Protein AF-0000000087477039 (afdb_homodimer)

Solvent-accessible surface area (backbone atoms only — not comparable to full-atom values): 9975 Å² total; per-residue (Å²): 130,88,72,82,75,78,76,77,75,82,74,80,76,79,76,78,81,76,87,76,83,62,88,58,47,73,66,47,51,52,48,52,44,52,52,43,53,52,50,38,51,52,39,50,51,50,38,52,52,46,51,52,52,35,48,54,48,51,51,50,35,53,52,49,52,53,51,33,52,52,52,50,51,52,42,49,52,51,28,57,73,67,73,97,134,85,76,79,74,78,78,78,74,84,74,81,74,80,79,77,77,78,84,80,86,60,88,59,48,74,67,47,52,53,48,51,44,53,52,44,53,51,52,38,52,52,41,52,51,50,38,51,51,46,51,51,52,34,50,54,49,52,52,50,35,53,52,50,52,51,52,32,53,51,51,49,49,54,40,49,51,51,28,57,73,68,72,98

Foldseek 3Di:
DPPPDPPDDPPPPPPPPDDPPPPCDVVNVVVVVVVVVVVVVVVVVVVVVVVVVVVVVVVVVVVVVVVVVVVVVVVVVVCVVVVD/DPCPPVPDPPCVDPPPPPDDPPPCPVVNVVVVVVVVVVVVVVVVVVVVVVVVVVVVVVVVVVVVVVVVVVVVVVVVVVCVVVVD

pLDDT: mean 76.99, std 26.78, range [30.5, 98.81]

Sequence (168 aa):
MNDYIPQSAPVQRSRSLSPVSSVESGRGVEKRIHDLEELLRLKTDENEELRRAHEKRHERLRLVQTNYRAVKDQLREVEDTQGLMNDYIPQSAPVQRSRSLSPVSSVESGRGVEKRIHDLEELLRLKTDENEELRRAHEKRHERLRLVQTNYRAVKDQLREVEDTQGL

Structure (mmCIF, N/CA/C/O backbone):
data_AF-0000000087477039-model_v1
#
loop_
_entity.id
_entity.type
_entity.pdbx_description
1 polymer 'Uncharacterized protein'
#
loop_
_atom_site.group_PDB
_atom_site.id
_atom_site.type_symbol
_atom_site.label_atom_id
_atom_site.label_alt_id
_atom_site.label_comp_id
_atom_site.label_asym_id
_atom_site.label_entity_id
_atom_site.label_seq_id
_atom_site.pdbx_PDB_ins_code
_atom_site.Cartn_x
_atom_site.Cartn_y
_atom_site.Cartn_z
_atom_site.occupancy
_atom_site.B_iso_or_equiv
_atom_site.auth_seq_id
_atom_site.auth_comp_id
_atom_site.auth_asym_id
_atom_site.auth_atom_id
_atom_site.pdbx_PDB_model_num
ATOM 1 N N . MET A 1 1 ? 36.75 10.633 -27.719 1 30.5 1 MET A N 1
ATOM 2 C CA . MET A 1 1 ? 36.219 11.906 -27.25 1 30.5 1 MET A CA 1
ATOM 3 C C . MET A 1 1 ? 34.844 11.703 -26.609 1 30.5 1 MET A C 1
ATOM 5 O O . MET A 1 1 ? 34.062 12.648 -26.484 1 30.5 1 MET A O 1
ATOM 9 N N . ASN A 1 2 ? 34.531 10.469 -26.031 1 31.83 2 ASN A N 1
ATOM 10 C CA . ASN A 1 2 ? 33.188 10.172 -25.578 1 31.83 2 ASN A CA 1
ATOM 11 C C . ASN A 1 2 ? 32.75 11.102 -24.453 1 31.83 2 ASN A C 1
ATOM 13 O O . ASN A 1 2 ? 33.438 11.219 -23.438 1 31.83 2 ASN A O 1
ATOM 17 N N . ASP A 1 3 ? 31.859 12.078 -24.719 1 32.38 3 ASP A N 1
ATOM 18 C CA . ASP A 1 3 ? 31.141 13.18 -24.094 1 32.38 3 ASP A CA 1
ATOM 19 C C . ASP A 1 3 ? 30.203 12.664 -23 1 32.38 3 ASP A C 1
ATOM 21 O O . ASP A 1 3 ? 28.984 12.57 -23.219 1 32.38 3 ASP A O 1
ATOM 25 N N . TYR A 1 4 ? 30.328 11.516 -22.391 1 37.41 4 TYR A N 1
ATOM 26 C CA . TYR A 1 4 ? 29.172 11.117 -21.594 1 37.41 4 TYR A CA 1
ATOM 27 C C . TYR A 1 4 ? 28.781 12.211 -20.609 1 37.41 4 TYR A C 1
ATOM 29 O O . TYR A 1 4 ? 29.656 12.844 -20 1 37.41 4 TYR A O 1
ATOM 37 N N . ILE A 1 5 ? 27.609 13.008 -20.891 1 37 5 ILE A N 1
ATOM 38 C CA . ILE A 1 5 ? 26.812 14.047 -20.25 1 37 5 ILE A CA 1
ATOM 39 C C . ILE A 1 5 ? 26.328 13.57 -18.891 1 37 5 ILE A C 1
ATOM 41 O O . ILE A 1 5 ? 25.609 12.57 -18.781 1 37 5 ILE A O 1
ATOM 45 N N . PRO A 1 6 ? 27.031 13.766 -17.812 1 36.34 6 PRO A N 1
ATOM 46 C CA . PRO A 1 6 ? 26.562 13.344 -16.484 1 36.34 6 PRO A CA 1
ATOM 47 C C . PRO A 1 6 ? 25.188 13.906 -16.141 1 36.34 6 PRO A C 1
ATOM 49 O O . PRO A 1 6 ? 24.969 15.117 -16.266 1 36.34 6 PRO A O 1
ATOM 52 N N . GLN A 1 7 ? 24.062 13.375 -16.688 1 32.56 7 GLN A N 1
ATOM 53 C CA . GLN A 1 7 ? 22.75 13.945 -16.391 1 32.56 7 GLN A CA 1
ATOM 54 C C . GLN A 1 7 ? 22.594 14.227 -14.906 1 32.56 7 GLN A C 1
ATOM 56 O O . GLN A 1 7 ? 23.078 13.453 -14.07 1 32.56 7 GLN A O 1
ATOM 61 N N . SER A 1 8 ? 22.547 15.508 -14.594 1 33.25 8 SER A N 1
ATOM 62 C CA . SER A 1 8 ? 22.266 16.25 -13.359 1 33.25 8 SER A CA 1
ATOM 63 C C . SER A 1 8 ? 21.016 15.703 -12.664 1 33.25 8 SER A C 1
ATOM 65 O O . SER A 1 8 ? 20.016 15.391 -13.32 1 33.25 8 SER A O 1
ATOM 67 N N . ALA A 1 9 ? 21.172 14.938 -11.539 1 33.16 9 ALA A N 1
ATOM 68 C CA . ALA A 1 9 ? 20.219 14.328 -10.609 1 33.16 9 ALA A CA 1
ATOM 69 C C . ALA A 1 9 ? 19.219 15.359 -10.094 1 33.16 9 ALA A C 1
ATOM 71 O O . ALA A 1 9 ? 19.609 16.453 -9.68 1 33.16 9 ALA A O 1
ATOM 72 N N . PRO A 1 10 ? 17.969 15.383 -10.656 1 33.03 10 PRO A N 1
ATOM 73 C CA . PRO A 1 10 ? 17.016 16.438 -10.305 1 33.03 10 PRO A CA 1
ATOM 74 C C . PRO A 1 10 ? 16.75 16.516 -8.805 1 33.03 10 PRO A C 1
ATOM 76 O O . PRO A 1 10 ? 16.203 15.57 -8.219 1 33.03 10 PRO A O 1
ATOM 79 N N . VAL A 1 11 ? 17.75 16.625 -7.852 1 32.94 11 VAL A N 1
ATOM 80 C CA . VAL A 1 11 ? 17.422 16.562 -6.426 1 32.94 11 VAL A CA 1
ATOM 81 C C . VAL A 1 11 ? 16.438 17.672 -6.074 1 32.94 11 VAL A C 1
ATOM 83 O O . VAL A 1 11 ? 16.719 18.859 -6.305 1 32.94 11 VAL A O 1
ATOM 86 N N . GLN A 1 12 ? 15.094 17.469 -6.277 1 32.97 12 GLN A N 1
ATOM 87 C CA . GLN A 1 12 ? 14.102 18.469 -5.887 1 32.97 12 GLN A CA 1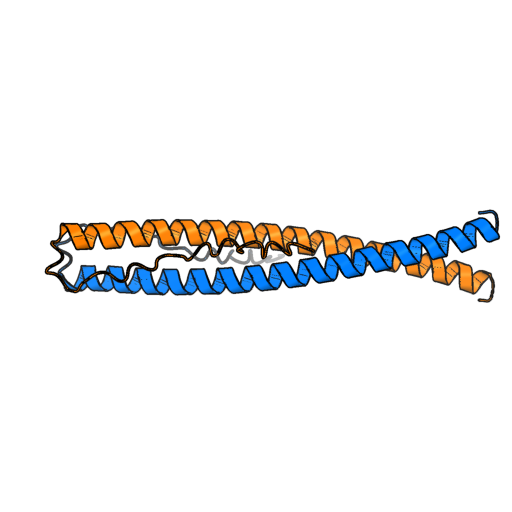
ATOM 88 C C . GLN A 1 12 ? 14.258 18.844 -4.418 1 32.97 12 GLN A C 1
ATOM 90 O O . GLN A 1 12 ? 14.312 17.969 -3.545 1 32.97 12 GLN A O 1
ATOM 95 N N . ARG A 1 13 ? 14.953 19.938 -4.062 1 33.81 13 ARG A N 1
ATOM 96 C CA . ARG A 1 13 ? 15.25 20.688 -2.84 1 33.81 13 ARG A CA 1
ATOM 97 C C . ARG A 1 13 ? 13.977 20.922 -2.029 1 33.81 13 ARG A C 1
ATOM 99 O O . ARG A 1 13 ? 13.031 21.531 -2.525 1 33.81 13 ARG A O 1
ATOM 106 N N . SER A 1 14 ? 13.57 19.938 -1.205 1 33.16 14 SER A N 1
ATOM 107 C CA . SER A 1 14 ? 12.539 20.25 -0.221 1 33.16 14 SER A CA 1
ATOM 108 C C . SER A 1 14 ? 12.977 21.391 0.688 1 33.16 14 SER A C 1
ATOM 110 O O . SER A 1 14 ? 13.992 21.297 1.378 1 33.16 14 SER A O 1
ATOM 112 N N . ARG A 1 15 ? 12.945 22.719 0.304 1 32.28 15 ARG A N 1
ATOM 113 C CA . ARG A 1 15 ? 13.234 23.938 1.044 1 32.28 15 ARG A CA 1
ATOM 114 C C . ARG A 1 15 ? 12.492 23.969 2.375 1 32.28 15 ARG A C 1
ATOM 116 O O . ARG A 1 15 ? 11.258 23.969 2.404 1 32.28 15 ARG A O 1
ATOM 123 N N . SER A 1 16 ? 12.977 23.203 3.367 1 32.81 16 SER A N 1
ATOM 124 C CA . SER A 1 16 ? 12.375 23.406 4.68 1 32.81 16 SER A CA 1
ATOM 125 C C . SER A 1 16 ? 12.492 24.875 5.117 1 32.81 16 SER A C 1
ATOM 127 O O . SER A 1 16 ? 13.586 25.422 5.152 1 32.81 16 SER A O 1
ATOM 129 N N . LEU A 1 17 ? 11.672 25.875 4.73 1 34.41 17 LEU A N 1
ATOM 130 C CA . LEU A 1 17 ? 11.562 27.25 5.211 1 34.41 17 LEU A CA 1
ATOM 131 C C . LEU A 1 17 ? 11.438 27.281 6.73 1 34.41 17 LEU A C 1
ATOM 133 O O . LEU A 1 17 ? 10.578 26.609 7.301 1 34.41 17 LEU A O 1
ATOM 137 N N . SER A 1 18 ? 12.539 27.359 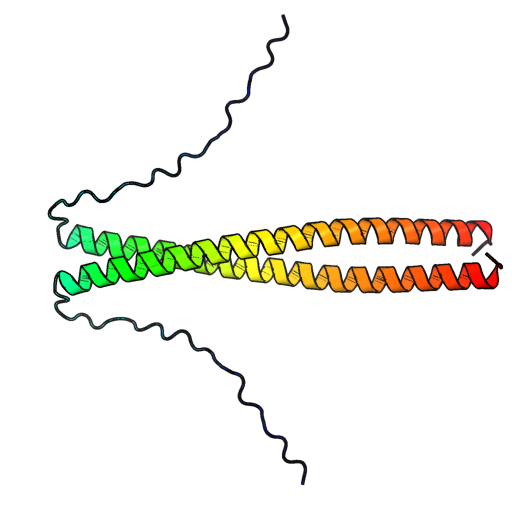7.574 1 38.03 18 SER A N 1
ATOM 138 C CA . SER A 1 18 ? 12.609 27.594 9.008 1 38.03 18 SER A CA 1
ATOM 139 C C . SER A 1 18 ? 11.758 28.797 9.414 1 38.03 18 SER A C 1
ATOM 141 O O . SER A 1 18 ? 11.508 29.688 8.602 1 38.03 18 SER A O 1
ATOM 143 N N . PRO A 1 19 ? 11.195 28.828 10.742 1 41.28 19 PRO A N 1
ATOM 144 C CA . PRO A 1 19 ? 10.305 29.828 11.344 1 41.28 19 PRO A CA 1
ATOM 145 C C . PRO A 1 19 ? 10.984 31.172 11.531 1 41.28 19 PRO A C 1
ATOM 147 O O . PRO A 1 19 ? 12.078 31.25 12.102 1 41.28 19 PRO A O 1
ATOM 150 N N . VAL A 1 20 ? 10.93 32.25 10.758 1 42.19 20 VAL A N 1
ATOM 151 C CA . VAL A 1 20 ? 11 33.688 11 1 42.19 20 VAL A CA 1
ATOM 152 C C . VAL A 1 20 ? 10.109 34.062 12.18 1 42.19 20 VAL A C 1
ATOM 154 O O . VAL A 1 20 ? 8.898 33.812 12.148 1 42.19 20 VAL A O 1
ATOM 157 N N . SER A 1 21 ? 10.578 34.031 13.461 1 43.94 21 SER A N 1
ATOM 158 C CA . SER A 1 21 ? 10.031 34.5 14.727 1 43.94 21 SER A CA 1
ATOM 159 C C . SER A 1 21 ? 9.258 35.812 14.531 1 43.94 21 SER A C 1
ATOM 161 O O . SER A 1 21 ? 8.883 36.469 15.508 1 43.94 21 SER A O 1
ATOM 163 N N . SER A 1 22 ? 9.328 36.562 13.352 1 46.5 22 SER A N 1
ATOM 164 C CA . SER A 1 22 ? 8.758 37.906 13.367 1 46.5 22 SER A CA 1
ATOM 165 C C . SER A 1 22 ? 7.359 37.906 13.961 1 46.5 22 SER A C 1
ATOM 167 O O . SER A 1 22 ? 6.688 36.875 14 1 46.5 22 SER A O 1
ATOM 169 N N . VAL A 1 23 ? 6.891 39.031 14.523 1 48.81 23 VAL A N 1
ATOM 170 C CA . VAL A 1 23 ? 5.559 39.562 14.828 1 48.81 23 VAL A CA 1
ATOM 171 C C . VAL A 1 23 ? 4.566 39.094 13.766 1 48.81 23 VAL A C 1
ATOM 173 O O . VAL A 1 23 ? 4.438 39.719 12.711 1 48.81 23 VAL A O 1
ATOM 176 N N . GLU A 1 24 ? 4.664 37.812 13.391 1 54.19 24 GLU A N 1
ATOM 177 C CA . GLU A 1 24 ? 3.695 37.344 12.414 1 54.19 24 GLU A CA 1
ATOM 178 C C . GLU A 1 24 ? 2.293 37.844 12.719 1 54.19 24 GLU A C 1
ATOM 180 O O . GLU A 1 24 ? 1.744 37.594 13.789 1 54.19 24 GLU A O 1
ATOM 185 N N . SER A 1 25 ? 2.049 39 12.25 1 63.44 25 SER A N 1
ATOM 186 C CA . SER A 1 25 ? 0.704 39.562 12.328 1 63.44 25 SER A CA 1
ATOM 187 C C . SER A 1 25 ? -0.356 38.469 12.297 1 63.44 25 SER A C 1
ATOM 189 O O . SER A 1 25 ? -0.099 37.375 11.805 1 63.44 25 SER A O 1
ATOM 191 N N . GLY A 1 26 ? -1.384 38.594 13.164 1 64.88 26 GLY A N 1
ATOM 192 C CA . GLY A 1 26 ? -2.561 37.75 13.18 1 64.88 26 GLY A CA 1
ATOM 193 C C . GLY A 1 26 ? -2.842 37.094 11.836 1 64.88 26 GLY A C 1
ATOM 194 O O . GLY A 1 26 ? -3.184 35.906 11.781 1 64.88 26 GLY A O 1
ATOM 195 N N . ARG A 1 27 ? -2.445 37.938 10.742 1 75.19 27 ARG A N 1
ATOM 196 C CA . ARG A 1 27 ? -2.725 37.438 9.398 1 75.19 27 ARG A CA 1
ATOM 197 C C . ARG A 1 27 ? -1.761 36.312 9.008 1 75.19 27 ARG A C 1
ATOM 199 O O . ARG A 1 27 ? -2.154 35.344 8.359 1 75.19 27 ARG A O 1
ATOM 206 N N . GLY A 1 28 ? -0.58 36.469 9.602 1 80.25 28 GLY A N 1
ATOM 207 C CA . GLY A 1 28 ? 0.428 35.469 9.289 1 80.25 28 GLY A CA 1
ATOM 208 C C . GLY A 1 28 ? 0.163 34.125 9.945 1 80.25 28 GLY A C 1
ATOM 209 O O . GLY A 1 28 ? 0.301 33.094 9.312 1 80.25 28 GLY A O 1
ATOM 210 N N . VAL A 1 29 ? -0.337 34.281 11.109 1 84.31 29 VAL A N 1
ATOM 211 C CA . VAL A 1 29 ? -0.609 33.062 11.883 1 84.31 29 VAL A CA 1
ATOM 212 C C . VAL A 1 29 ? -1.83 32.344 11.32 1 84.31 29 VAL A C 1
ATOM 214 O O . VAL A 1 29 ? -1.835 31.125 11.195 1 84.31 29 VAL A O 1
ATOM 217 N N . GLU A 1 30 ? -2.748 33.062 11.008 1 85.06 30 GLU A N 1
ATOM 218 C CA . GLU A 1 30 ? -3.949 32.5 10.398 1 85.06 30 GLU A CA 1
ATOM 219 C C . GLU A 1 30 ? -3.633 31.844 9.055 1 85.06 30 GLU A C 1
ATOM 221 O O . GLU A 1 30 ? -4.195 30.812 8.719 1 85.06 30 GLU A O 1
ATOM 226 N N . LYS A 1 31 ? -2.77 32.5 8.352 1 90.19 31 LYS A N 1
ATOM 227 C CA . LYS A 1 31 ? -2.354 31.922 7.078 1 90.19 31 LYS A CA 1
ATOM 228 C C . LYS A 1 31 ? -1.594 30.609 7.285 1 90.19 31 LYS A C 1
ATOM 230 O O . LYS A 1 31 ? -1.758 29.672 6.516 1 90.19 31 LYS A O 1
ATOM 235 N N . ARG A 1 32 ? -0.745 30.641 8.32 1 91.94 32 ARG A N 1
ATOM 236 C CA . ARG A 1 32 ? 0.014 29.438 8.617 1 91.94 32 ARG A CA 1
ATOM 237 C C . ARG A 1 32 ? -0.915 28.281 8.977 1 91.94 32 ARG A C 1
ATOM 239 O O . ARG A 1 32 ? -0.703 27.141 8.547 1 91.94 32 ARG A O 1
ATOM 246 N N . ILE A 1 33 ? -1.943 28.469 9.703 1 92.75 33 ILE A N 1
ATOM 247 C CA . ILE A 1 33 ? -2.93 27.453 10.086 1 92.75 33 ILE A CA 1
ATOM 248 C C . ILE A 1 33 ? -3.637 26.922 8.844 1 92.75 33 ILE A C 1
ATOM 250 O O . ILE A 1 33 ? -3.783 25.719 8.68 1 92.75 33 ILE A O 1
ATOM 254 N N . HIS A 1 34 ? -4.027 27.938 7.984 1 93.12 34 HIS A N 1
ATOM 255 C CA . HIS A 1 34 ? -4.719 27.547 6.762 1 93.12 34 HIS A CA 1
ATOM 256 C C . HIS A 1 34 ? -3.84 26.656 5.887 1 93.12 34 HIS A C 1
ATOM 258 O O . HIS A 1 34 ? -4.305 25.656 5.344 1 93.12 34 HIS A O 1
ATOM 264 N N . ASP A 1 35 ? -2.572 26.953 5.762 1 95.31 35 ASP A N 1
ATOM 265 C CA . ASP A 1 35 ? -1.638 26.172 4.957 1 95.31 35 ASP A CA 1
ATOM 266 C C . ASP A 1 35 ? -1.463 24.766 5.527 1 95.31 35 ASP A C 1
ATOM 268 O O . ASP A 1 35 ? -1.443 23.781 4.777 1 95.31 35 ASP A O 1
ATOM 272 N N . LEU A 1 36 ? -1.344 24.625 6.785 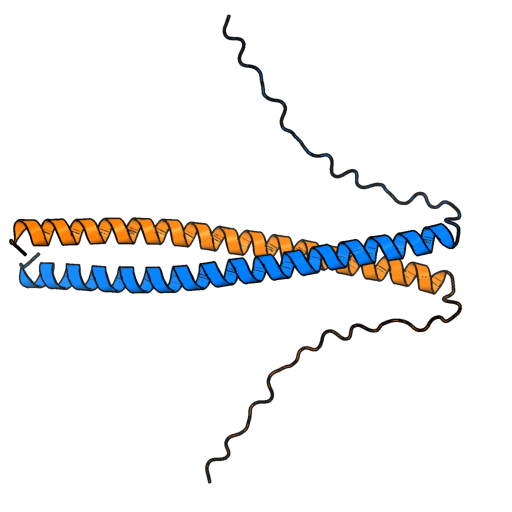1 97.06 36 LEU A N 1
ATOM 273 C CA . LEU A 1 36 ? -1.16 23.344 7.445 1 97.06 36 LEU A CA 1
ATOM 274 C C . LEU A 1 36 ? -2.4 22.469 7.289 1 97.06 36 LEU A C 1
ATOM 276 O O . LEU A 1 36 ? -2.291 21.266 7.066 1 97.06 36 LEU A O 1
ATOM 280 N N . GLU A 1 37 ? -3.561 23.094 7.355 1 96.88 37 GLU A N 1
ATOM 281 C CA . GLU A 1 37 ? -4.809 22.359 7.188 1 96.88 37 GLU A CA 1
ATOM 282 C C . GLU A 1 37 ? -4.945 21.812 5.766 1 96.88 37 GLU A C 1
ATOM 284 O O . GLU A 1 37 ? -5.414 20.703 5.562 1 96.88 37 GLU A O 1
ATOM 289 N N . GLU A 1 38 ? -4.527 22.625 4.82 1 97.75 38 GLU A N 1
ATOM 290 C CA . GLU A 1 38 ? -4.566 22.188 3.428 1 97.75 38 GLU A CA 1
ATOM 291 C C . GLU A 1 38 ? -3.582 21.047 3.182 1 97.75 38 GLU A C 1
ATOM 293 O O . GLU A 1 38 ? -3.918 20.062 2.521 1 97.75 38 GLU A O 1
ATOM 298 N N . LEU A 1 39 ? -2.391 21.156 3.742 1 98.12 39 LEU A N 1
ATOM 299 C CA . LEU A 1 39 ? -1.396 20.094 3.594 1 98.12 39 LEU A CA 1
ATOM 300 C C . LEU A 1 39 ? -1.868 18.812 4.262 1 98.12 39 LEU A C 1
ATOM 302 O O . LEU A 1 39 ? -1.671 17.719 3.725 1 98.12 39 LEU A O 1
ATOM 306 N N . LEU A 1 40 ? -2.457 18.938 5.355 1 98.25 40 LEU A N 1
ATOM 307 C CA . LEU A 1 40 ? -2.979 17.766 6.066 1 98.25 40 LEU A CA 1
ATOM 308 C C . LEU A 1 40 ? -4.055 17.078 5.246 1 98.25 40 LEU A C 1
ATOM 310 O O . LEU A 1 40 ? -4.086 15.836 5.176 1 98.25 40 LEU A O 1
ATOM 314 N N . ARG A 1 41 ? -4.922 17.844 4.629 1 98.19 41 ARG A N 1
ATOM 315 C CA . ARG A 1 41 ? -5.941 17.281 3.754 1 98.19 41 ARG A CA 1
ATOM 316 C C . ARG A 1 41 ? -5.312 16.531 2.592 1 98.19 41 ARG A C 1
ATOM 318 O O . ARG A 1 41 ? -5.711 15.398 2.291 1 98.19 41 ARG A O 1
ATOM 325 N N . LEU A 1 42 ? -4.316 17.078 2.02 1 98.5 42 LEU A N 1
ATOM 326 C CA . LEU A 1 42 ? -3.637 16.438 0.893 1 98.5 42 LEU A CA 1
ATOM 327 C C . LEU A 1 42 ? -2.971 15.141 1.319 1 98.5 42 LEU A C 1
ATOM 329 O O . LEU A 1 42 ? -3.094 14.125 0.633 1 98.5 42 LEU A O 1
ATOM 333 N N . LYS A 1 43 ? -2.402 15.133 2.467 1 98.38 43 LYS A N 1
ATOM 334 C CA . LYS A 1 43 ? -1.733 13.938 2.963 1 98.38 43 LYS A CA 1
ATOM 335 C C . LYS A 1 43 ? -2.746 12.867 3.357 1 98.38 43 LYS A C 1
ATOM 337 O O . LYS A 1 43 ? -2.484 11.672 3.209 1 98.38 43 LYS A O 1
ATOM 342 N N . THR A 1 44 ? -3.814 13.258 3.832 1 98.19 44 THR A N 1
ATOM 343 C CA . THR A 1 44 ? -4.883 12.328 4.168 1 98.19 44 THR A CA 1
ATOM 344 C C . THR A 1 44 ? -5.461 11.688 2.906 1 98.19 44 THR A C 1
ATOM 346 O O . THR A 1 44 ? -5.684 10.477 2.865 1 98.19 44 THR A O 1
ATOM 349 N N . ASP A 1 45 ? -5.652 12.461 1.881 1 98.06 45 ASP A N 1
ATOM 350 C CA . ASP A 1 45 ? -6.137 11.938 0.605 1 98.06 45 ASP A CA 1
ATOM 351 C C . ASP A 1 45 ? -5.129 10.969 -0.008 1 98.06 45 ASP A C 1
ATOM 353 O O . ASP A 1 45 ? -5.508 9.922 -0.532 1 98.06 45 ASP A O 1
ATOM 357 N N . GLU A 1 46 ? -3.902 11.266 0.008 1 98.44 46 GLU A N 1
ATOM 358 C CA . GLU A 1 46 ? -2.838 10.398 -0.486 1 98.44 46 GLU A CA 1
ATOM 359 C C . GLU A 1 46 ? -2.811 9.078 0.272 1 98.44 46 GLU A C 1
ATOM 361 O O . GLU A 1 46 ? -2.645 8.016 -0.33 1 98.44 46 GLU A O 1
ATOM 366 N N . ASN A 1 47 ? -2.924 9.266 1.537 1 98.06 47 ASN A N 1
ATOM 367 C CA . ASN A 1 47 ? -2.965 8.078 2.383 1 98.06 47 ASN A CA 1
ATOM 368 C C . ASN A 1 47 ? -4.105 7.141 1.984 1 98.06 47 ASN A C 1
ATOM 370 O O . ASN A 1 47 ? -3.912 5.93 1.876 1 98.06 47 ASN A O 1
ATOM 374 N N . GLU A 1 48 ? -5.242 7.691 1.756 1 98.31 48 GLU A N 1
ATOM 375 C CA . GLU A 1 48 ? -6.398 6.895 1.36 1 98.31 48 GLU A CA 1
ATOM 376 C C . GLU A 1 48 ? -6.172 6.23 0.003 1 98.31 48 GLU A C 1
ATOM 378 O O . GLU A 1 48 ? -6.52 5.066 -0.19 1 98.31 48 GLU A O 1
ATOM 383 N N . GLU A 1 49 ? -5.594 6.953 -0.896 1 98.44 49 GLU A N 1
ATOM 384 C CA . GLU A 1 49 ? -5.293 6.41 -2.217 1 98.44 49 GLU A CA 1
ATOM 385 C C . GLU A 1 49 ? -4.281 5.273 -2.131 1 98.44 49 GLU A C 1
ATOM 387 O O . GLU A 1 49 ? -4.434 4.246 -2.791 1 98.44 49 GLU A O 1
ATOM 392 N N . LEU A 1 50 ? -3.33 5.398 -1.297 1 98.62 50 LEU A N 1
ATOM 393 C CA . LEU A 1 50 ? -2.299 4.383 -1.124 1 98.62 50 LEU A CA 1
ATOM 394 C C . LEU A 1 50 ? -2.871 3.135 -0.463 1 98.62 50 LEU A C 1
ATOM 396 O O . LEU A 1 50 ? -2.516 2.012 -0.832 1 98.62 50 LEU A O 1
ATOM 400 N N . ARG A 1 51 ? -3.721 3.367 0.462 1 98.62 51 ARG A N 1
ATOM 401 C CA . ARG A 1 51 ? -4.387 2.238 1.104 1 98.62 51 ARG A CA 1
ATOM 402 C C . ARG A 1 51 ? -5.207 1.441 0.095 1 98.62 51 ARG A C 1
ATOM 404 O O . ARG A 1 51 ? -5.164 0.209 0.084 1 98.62 51 ARG A O 1
ATOM 411 N N . ARG A 1 52 ? -5.922 2.154 -0.779 1 98.44 52 ARG A N 1
ATOM 412 C CA . ARG A 1 52 ? -6.723 1.491 -1.804 1 98.44 52 ARG A CA 1
ATOM 413 C C . ARG A 1 52 ? -5.836 0.732 -2.785 1 98.44 52 ARG A C 1
ATOM 415 O O . ARG A 1 52 ? -6.145 -0.401 -3.158 1 98.44 52 ARG A O 1
ATOM 422 N N . ALA A 1 53 ? -4.812 1.329 -3.164 1 98.38 53 ALA A N 1
ATOM 423 C CA . ALA A 1 53 ? -3.885 0.683 -4.09 1 98.38 53 ALA A CA 1
ATOM 424 C C . ALA A 1 53 ? -3.262 -0.562 -3.463 1 98.38 53 ALA A C 1
ATOM 426 O O . ALA A 1 53 ? -3.135 -1.598 -4.121 1 98.38 53 ALA A O 1
ATOM 427 N N . HIS A 1 54 ? -2.924 -0.366 -2.203 1 98.75 54 HIS A N 1
ATOM 428 C CA . HIS A 1 54 ? -2.352 -1.487 -1.467 1 98.75 54 HIS A CA 1
ATOM 429 C C . HIS A 1 54 ? -3.342 -2.643 -1.362 1 98.75 54 HIS A C 1
ATOM 431 O O . HIS A 1 54 ? -2.967 -3.805 -1.529 1 98.75 54 HIS A O 1
ATOM 437 N N . GLU A 1 55 ? -4.527 -2.324 -1.09 1 98.44 55 GLU A N 1
ATOM 438 C CA . GLU A 1 55 ? -5.562 -3.346 -0.988 1 98.44 55 GLU A CA 1
ATOM 439 C C . GLU A 1 55 ? -5.77 -4.055 -2.322 1 98.44 55 GLU A C 1
ATOM 441 O O . GLU A 1 55 ? -5.93 -5.277 -2.363 1 98.44 55 GLU A O 1
ATOM 446 N N . LYS A 1 56 ? -5.844 -3.373 -3.4 1 98.38 56 LYS A N 1
ATOM 447 C CA . LYS A 1 56 ? -5.996 -3.955 -4.73 1 98.38 56 LYS A CA 1
ATOM 448 C C . LYS A 1 56 ? -4.848 -4.906 -5.051 1 98.38 56 LYS A C 1
ATOM 450 O O . LYS A 1 56 ? -5.059 -5.973 -5.629 1 98.38 56 LYS A O 1
ATOM 455 N N . ARG A 1 57 ? -3.756 -4.52 -4.641 1 98.62 57 ARG A N 1
ATOM 456 C CA . ARG A 1 57 ? -2.59 -5.359 -4.883 1 98.62 57 ARG A CA 1
ATOM 457 C C . ARG A 1 57 ? -2.639 -6.625 -4.035 1 98.62 57 ARG A C 1
ATOM 459 O O . ARG A 1 57 ? -2.264 -7.703 -4.496 1 98.62 57 ARG A O 1
ATOM 466 N N . HIS A 1 58 ? -3.039 -6.441 -2.805 1 98.69 58 HIS A N 1
ATOM 467 C CA . HIS A 1 58 ? -3.191 -7.582 -1.907 1 98.69 58 HIS A CA 1
ATOM 468 C C . HIS A 1 58 ? -4.191 -8.594 -2.463 1 98.69 58 HIS A C 1
ATOM 470 O O . HIS A 1 58 ? -3.936 -9.797 -2.445 1 98.69 58 HIS A O 1
ATOM 476 N N . GLU A 1 59 ? -5.242 -8.117 -3.012 1 98.62 59 GLU A N 1
ATOM 477 C CA . GLU A 1 59 ? -6.258 -8.984 -3.602 1 98.62 59 GLU A CA 1
ATOM 478 C C . GLU A 1 59 ? -5.719 -9.711 -4.832 1 98.62 59 GLU A C 1
ATOM 480 O O . GLU A 1 59 ? -5.965 -10.906 -5.016 1 98.62 59 GLU A O 1
ATOM 485 N N . ARG A 1 60 ? -5.086 -8.984 -5.641 1 98.81 60 ARG A N 1
ATOM 486 C CA . ARG A 1 60 ? -4.488 -9.586 -6.828 1 98.81 60 ARG A CA 1
ATOM 487 C C . ARG A 1 60 ? -3.457 -10.641 -6.453 1 98.81 60 ARG A C 1
ATOM 489 O O . ARG A 1 60 ? -3.396 -11.703 -7.074 1 98.81 60 ARG A O 1
ATOM 496 N N . LEU A 1 61 ? -2.717 -10.414 -5.5 1 98.81 61 LEU A N 1
ATOM 497 C CA . LEU A 1 61 ? -1.721 -11.375 -5.035 1 98.81 61 LEU A CA 1
ATOM 498 C C . LEU A 1 61 ? -2.387 -12.656 -4.539 1 98.81 61 LEU A C 1
ATOM 500 O O . LEU A 1 61 ? -1.93 -13.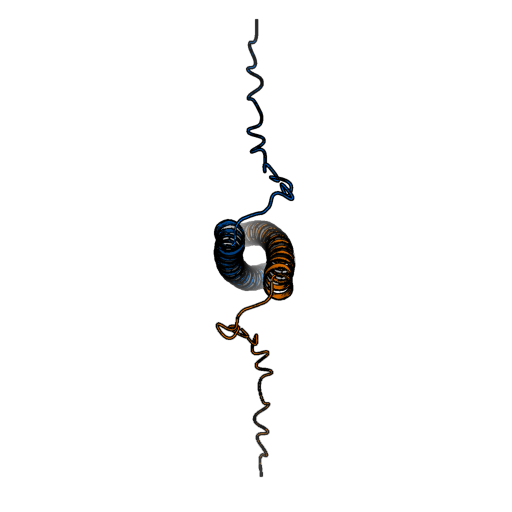758 -4.852 1 98.81 61 LEU A O 1
ATOM 504 N N . ARG A 1 62 ? -3.412 -12.453 -3.717 1 98.69 62 ARG A N 1
ATOM 505 C CA . ARG A 1 62 ? -4.152 -13.609 -3.23 1 98.69 62 ARG A CA 1
ATOM 506 C C . ARG A 1 62 ? -4.66 -14.461 -4.387 1 98.69 62 ARG A C 1
ATOM 508 O O . ARG A 1 62 ? -4.527 -15.688 -4.371 1 98.69 62 ARG A O 1
ATOM 515 N N . LEU A 1 63 ? -5.195 -13.82 -5.371 1 98.81 63 LEU A N 1
ATOM 516 C CA . LEU A 1 63 ? -5.73 -14.516 -6.531 1 98.81 63 LEU A CA 1
ATOM 517 C C . LEU A 1 63 ? -4.625 -15.258 -7.277 1 98.81 63 LEU A C 1
ATOM 519 O O . LEU A 1 63 ? -4.77 -16.438 -7.598 1 98.81 63 LEU A O 1
ATOM 523 N N . VAL A 1 64 ? -3.584 -14.633 -7.484 1 98.75 64 VAL A N 1
ATOM 524 C CA . VAL A 1 64 ? -2.494 -15.234 -8.242 1 98.75 64 VAL A CA 1
ATOM 525 C C . VAL A 1 64 ? -1.874 -16.375 -7.445 1 98.75 64 VAL A C 1
ATOM 527 O O . VAL A 1 64 ? -1.493 -17.406 -8.016 1 98.75 64 VAL A O 1
ATOM 530 N N . GLN A 1 65 ? -1.756 -16.203 -6.227 1 98.69 65 GLN A N 1
ATOM 531 C CA . GLN A 1 65 ? -1.257 -17.266 -5.359 1 98.69 65 GLN A CA 1
ATOM 532 C C . GLN A 1 65 ? -2.156 -18.5 -5.43 1 98.69 65 GLN A C 1
ATOM 534 O O . GLN A 1 65 ? -1.668 -19.625 -5.516 1 98.69 65 GLN A O 1
ATOM 539 N N . THR A 1 66 ? -3.406 -18.312 -5.422 1 98.81 66 THR A N 1
ATOM 540 C CA . THR A 1 66 ? -4.363 -19.406 -5.527 1 98.81 66 THR A CA 1
ATOM 541 C C . THR A 1 66 ? -4.238 -20.109 -6.875 1 98.81 66 THR A C 1
ATOM 543 O O . THR A 1 66 ? -4.246 -21.344 -6.941 1 98.81 66 THR A O 1
ATOM 546 N N . ASN A 1 67 ? -4.137 -19.328 -7.922 1 98.5 67 ASN A N 1
ATOM 547 C CA . ASN A 1 67 ? -3.986 -19.891 -9.258 1 98.5 67 ASN A CA 1
ATOM 548 C C . ASN A 1 67 ? -2.682 -20.672 -9.391 1 98.5 67 ASN A C 1
ATOM 550 O O . ASN A 1 67 ? -2.648 -21.734 -10.023 1 98.5 67 ASN A O 1
ATOM 554 N N . TYR A 1 68 ? -1.702 -20.188 -8.891 1 98.69 68 TYR A N 1
ATOM 555 C CA . TYR A 1 68 ? -0.398 -20.844 -8.906 1 98.69 68 TYR A CA 1
ATOM 556 C C . TYR A 1 68 ? -0.464 -22.203 -8.227 1 98.69 68 TYR A C 1
ATOM 558 O O . TYR A 1 68 ? 0.039 -23.188 -8.766 1 98.69 68 TYR A O 1
ATOM 566 N N . ARG A 1 69 ? -1.054 -22.234 -7.051 1 98.38 69 ARG A N 1
ATOM 567 C CA . ARG A 1 69 ? -1.203 -23.5 -6.324 1 98.38 69 ARG A CA 1
ATOM 568 C C . ARG A 1 69 ? -2.041 -24.5 -7.121 1 98.38 69 ARG A C 1
ATOM 570 O O . ARG A 1 69 ? -1.73 -25.688 -7.152 1 98.38 69 ARG A O 1
ATOM 577 N N . ALA A 1 70 ? -3.064 -24 -7.758 1 98.19 70 ALA A N 1
ATOM 578 C CA . ALA A 1 70 ? -3.93 -24.859 -8.547 1 98.19 70 ALA A CA 1
ATOM 579 C C . ALA A 1 70 ? -3.164 -25.484 -9.719 1 98.19 70 ALA A C 1
ATOM 581 O O . ALA A 1 70 ? -3.279 -26.688 -9.969 1 98.19 70 ALA A O 1
ATOM 582 N N . VAL A 1 71 ? -2.316 -24.734 -10.375 1 97.81 71 VAL A N 1
ATOM 583 C CA . VAL A 1 71 ? -1.562 -25.234 -11.523 1 97.81 71 VAL A CA 1
ATOM 584 C C . VAL A 1 71 ? -0.445 -26.156 -11.047 1 97.81 71 VAL A C 1
ATOM 586 O O . VAL A 1 71 ? -0.128 -27.156 -11.711 1 97.81 71 VAL A O 1
ATOM 589 N N . LYS A 1 72 ? 0.044 -25.891 -9.969 1 96.94 72 LYS A N 1
ATOM 590 C CA . LYS A 1 72 ? 1.06 -26.766 -9.383 1 96.94 72 LYS A CA 1
ATOM 591 C C . LYS A 1 72 ? 0.474 -28.141 -9.031 1 96.94 72 LYS A C 1
ATOM 593 O O . LYS A 1 72 ? 1.106 -29.172 -9.266 1 96.94 72 LYS A O 1
ATOM 598 N N . ASP A 1 73 ? -0.661 -28.094 -8.523 1 96.94 73 ASP A N 1
ATOM 599 C CA . ASP A 1 73 ? -1.348 -29.328 -8.203 1 96.94 73 ASP A CA 1
ATOM 600 C C . ASP A 1 73 ? -1.685 -30.125 -9.469 1 96.94 73 ASP A C 1
ATOM 602 O O . ASP A 1 73 ? -1.554 -31.344 -9.5 1 96.94 73 ASP A O 1
ATOM 606 N N . GLN A 1 74 ? -2.084 -29.406 -10.492 1 96.31 74 GLN A N 1
ATOM 607 C CA . GLN A 1 74 ? -2.348 -30.047 -11.781 1 96.31 74 GLN A CA 1
ATOM 608 C C . GLN A 1 74 ? -1.083 -30.672 -12.359 1 96.31 74 GLN A C 1
ATOM 610 O O . GLN A 1 74 ? -1.122 -31.781 -12.875 1 96.31 74 GLN A O 1
ATOM 615 N N . LEU A 1 75 ? 0.004 -30 -12.18 1 94.44 75 LEU A N 1
ATOM 616 C CA . LEU A 1 75 ? 1.289 -30.516 -12.656 1 94.44 75 LEU A CA 1
ATOM 617 C C . LEU A 1 75 ? 1.712 -31.75 -11.867 1 94.44 75 LEU A C 1
ATOM 619 O O . LEU A 1 75 ? 2.203 -32.719 -12.445 1 94.44 75 LEU A O 1
ATOM 623 N N . ARG A 1 76 ? 1.486 -31.734 -10.578 1 93.31 76 ARG A N 1
ATOM 624 C CA . ARG A 1 76 ? 1.821 -32.875 -9.727 1 93.31 76 ARG A CA 1
ATOM 625 C C . ARG A 1 76 ? 0.978 -34.094 -10.086 1 93.31 76 ARG A C 1
ATOM 627 O O . ARG A 1 76 ? 1.484 -35.219 -10.117 1 93.31 76 ARG A O 1
ATOM 634 N N . GLU A 1 77 ? -0.205 -33.906 -10.414 1 92.19 77 GLU A N 1
ATOM 635 C CA . GLU A 1 77 ? -1.116 -35 -10.766 1 92.19 77 GLU A CA 1
ATOM 636 C C . GLU A 1 77 ? -0.704 -35.656 -12.078 1 92.19 77 GLU A C 1
ATOM 638 O O . GLU A 1 77 ? -0.722 -36.906 -12.188 1 92.19 77 GLU A O 1
ATOM 643 N N . VAL A 1 78 ? -0.219 -34.875 -12.961 1 87.31 78 VAL A N 1
ATOM 644 C CA . VAL A 1 78 ? 0.214 -35.406 -14.25 1 87.31 78 VAL A CA 1
ATOM 645 C C . VAL A 1 78 ? 1.526 -36.188 -14.078 1 87.31 78 VAL A C 1
ATOM 647 O O . VAL A 1 78 ? 1.713 -37.25 -14.672 1 87.31 78 VAL A O 1
ATOM 650 N N . GLU A 1 79 ? 2.344 -35.594 -13.211 1 85.25 79 GLU A N 1
ATOM 651 C CA . GLU A 1 79 ? 3.619 -36.25 -12.953 1 85.25 79 GLU A CA 1
ATOM 652 C C . GLU A 1 79 ? 3.416 -37.562 -12.219 1 85.25 79 GLU A C 1
ATOM 654 O O . GLU A 1 79 ? 4.09 -38.562 -12.516 1 85.25 79 GLU A O 1
ATOM 659 N N . ASP A 1 80 ? 2.537 -37.562 -11.273 1 86.31 80 ASP A N 1
ATOM 660 C CA . ASP A 1 80 ? 2.25 -38.781 -10.516 1 86.31 80 ASP A CA 1
ATOM 661 C C . ASP A 1 80 ? 1.604 -39.844 -11.391 1 86.31 80 ASP A C 1
ATOM 663 O O . ASP A 1 80 ? 1.86 -41.031 -11.227 1 86.31 80 ASP A O 1
ATOM 667 N N . THR A 1 81 ? 0.835 -39.375 -12.32 1 84.62 81 THR A N 1
ATOM 668 C CA . THR A 1 81 ? 0.17 -40.312 -13.234 1 84.62 81 THR A CA 1
ATOM 669 C C . THR A 1 81 ? 1.153 -40.875 -14.266 1 84.62 81 THR A C 1
ATOM 671 O O . THR A 1 81 ? 0.981 -41.969 -14.766 1 84.62 81 THR A O 1
ATOM 674 N N . GLN A 1 82 ? 2.199 -40.062 -14.453 1 79.31 82 GLN A N 1
ATOM 675 C CA . GLN A 1 82 ? 3.174 -40.469 -15.461 1 79.31 82 GLN A CA 1
ATOM 676 C C . GLN A 1 82 ? 4.379 -41.156 -14.82 1 79.31 82 GLN A C 1
ATOM 678 O O . GLN A 1 82 ? 5.234 -41.719 -15.516 1 79.31 82 GLN A O 1
ATOM 683 N N . GLY A 1 83 ? 4.289 -41.219 -13.461 1 71.12 83 GLY A N 1
ATOM 684 C CA . GLY A 1 83 ? 5.406 -41.844 -12.758 1 71.12 83 GLY A CA 1
ATOM 685 C C . GLY A 1 83 ? 6.645 -40.969 -12.719 1 71.12 83 GLY A C 1
ATOM 686 O O . GLY A 1 83 ? 7.77 -41.469 -12.797 1 71.12 83 GLY A O 1
ATOM 687 N N . LEU A 1 84 ? 6.434 -39.594 -12.664 1 60 84 LEU A N 1
ATOM 688 C CA . LEU A 1 84 ? 7.562 -38.656 -12.633 1 60 84 LEU A CA 1
ATOM 689 C C . LEU A 1 84 ? 7.75 -38.062 -11.234 1 60 84 LEU A C 1
ATOM 691 O O . LEU A 1 84 ? 6.785 -37.938 -10.477 1 60 84 LEU A O 1
ATOM 695 N N . MET B 1 1 ? -32.875 -20.5 20.781 1 30.61 1 MET B N 1
ATOM 696 C CA . MET B 1 1 ? -32.594 -19.344 21.641 1 30.61 1 MET B CA 1
ATOM 697 C C . MET B 1 1 ? -31.312 -18.656 21.219 1 30.61 1 MET B C 1
ATOM 699 O O . MET B 1 1 ? -30.344 -18.625 21.984 1 30.61 1 MET B O 1
ATOM 703 N N . ASN B 1 2 ? -30.984 -18.734 19.906 1 31.95 2 ASN B N 1
ATOM 704 C CA . ASN B 1 2 ? -29.719 -18.328 19.312 1 31.95 2 ASN B CA 1
ATOM 705 C C . ASN B 1 2 ? -29.484 -16.828 19.469 1 31.95 2 ASN B C 1
ATOM 707 O O . ASN B 1 2 ? -30.281 -16.016 18.984 1 31.95 2 ASN B O 1
ATOM 711 N N . ASP B 1 3 ? -28.828 -16.422 20.578 1 33.28 3 ASP B N 1
ATOM 712 C CA . ASP B 1 3 ? -28.359 -15.164 21.125 1 33.28 3 ASP B CA 1
ATOM 713 C C . ASP B 1 3 ? -27.391 -14.461 20.172 1 33.28 3 ASP B C 1
ATOM 715 O O . ASP B 1 3 ? -26.266 -14.906 20 1 33.28 3 ASP B O 1
ATOM 719 N N . TYR B 1 4 ? -27.75 -14.242 18.938 1 36.94 4 TYR B N 1
ATOM 720 C CA . TYR B 1 4 ? -26.906 -13.57 17.953 1 36.94 4 TYR B CA 1
ATOM 721 C C . TYR B 1 4 ? -26.422 -12.227 18.484 1 36.94 4 TYR B C 1
ATOM 723 O O . TYR B 1 4 ? -27.234 -11.344 18.766 1 36.94 4 TYR B O 1
ATOM 731 N N . ILE B 1 5 ? -25.312 -12.219 19.359 1 36.88 5 ILE B N 1
ATOM 732 C CA . ILE B 1 5 ? -24.641 -11.062 19.953 1 36.88 5 ILE B CA 1
ATOM 733 C C . ILE B 1 5 ? -24.078 -10.172 18.844 1 36.88 5 ILE B C 1
ATOM 735 O O . ILE B 1 5 ? -23.234 -10.609 18.047 1 36.88 5 ILE B O 1
ATOM 739 N N . PRO B 1 6 ? -24.828 -9.258 18.312 1 35.81 6 PRO B N 1
ATOM 740 C CA . PRO B 1 6 ? -24.359 -8.367 17.25 1 35.81 6 PRO B CA 1
ATOM 741 C C . PRO B 1 6 ? -23.062 -7.645 17.625 1 35.81 6 PRO B C 1
ATOM 743 O O . PRO B 1 6 ? -22.953 -7.094 18.719 1 35.81 6 PRO B O 1
ATOM 746 N N . GLN B 1 7 ? -21.906 -8.281 17.531 1 31.81 7 GLN B N 1
ATOM 747 C CA . GLN B 1 7 ? -20.656 -7.645 17.938 1 31.81 7 GLN B CA 1
ATOM 748 C C . GLN B 1 7 ? -20.516 -6.258 17.312 1 31.81 7 GLN B C 1
ATOM 750 O O . GLN B 1 7 ? -20.891 -6.059 16.141 1 31.81 7 GLN B O 1
ATOM 755 N N . SER B 1 8 ? -20.641 -5.242 18.125 1 33.78 8 SER B N 1
ATOM 756 C CA . SER B 1 8 ? -20.469 -3.795 18.047 1 33.78 8 SER B CA 1
ATOM 757 C C . SER B 1 8 ? -19.141 -3.43 17.391 1 33.78 8 SER B C 1
ATOM 759 O O . SER B 1 8 ? -18.078 -3.936 17.797 1 33.78 8 SER B O 1
ATOM 761 N N . ALA B 1 9 ? -19.031 -3.334 16.109 1 34.41 9 ALA B N 1
ATOM 762 C CA . ALA B 1 9 ? -17.828 -2.936 15.375 1 34.41 9 ALA B CA 1
ATOM 763 C C . ALA B 1 9 ? -17.219 -1.673 15.969 1 34.41 9 ALA B C 1
ATOM 765 O O . ALA B 1 9 ? -17.938 -0.792 16.453 1 34.41 9 ALA B O 1
ATOM 766 N N . PRO B 1 10 ? -15.867 -1.763 16.344 1 33.97 10 PRO B N 1
ATOM 767 C CA . PRO B 1 10 ? -15.102 -0.702 17 1 33.97 10 PRO B CA 1
ATOM 768 C C . PRO B 1 10 ? -15.039 0.582 16.188 1 33.97 10 PRO B C 1
ATOM 770 O O . PRO B 1 10 ? -14.555 0.567 15.047 1 33.97 10 PRO B O 1
ATOM 773 N N . VAL B 1 11 ? -16.094 1.413 15.984 1 33.12 11 VAL B N 1
ATOM 774 C CA . VAL B 1 11 ? -16.078 2.658 15.219 1 33.12 11 VAL B CA 1
ATOM 775 C C . VAL B 1 11 ? -15.016 3.596 15.789 1 33.12 11 VAL B C 1
ATOM 777 O O . VAL B 1 11 ? -15.109 4.023 16.938 1 33.12 11 VAL B O 1
ATOM 780 N N . GLN B 1 12 ? -13.68 3.348 15.578 1 34.75 12 GLN B N 1
ATOM 781 C CA . GLN B 1 12 ? -12.711 4.309 16.094 1 34.75 12 GLN B CA 1
ATOM 782 C C . GLN B 1 12 ? -12.938 5.695 15.508 1 34.75 12 GLN B C 1
ATOM 784 O O . GLN B 1 12 ? -12.625 5.938 14.336 1 34.75 12 GLN B O 1
ATOM 789 N N . ARG B 1 13 ? -14.102 6.367 15.68 1 32.78 13 ARG B N 1
ATOM 790 C CA . ARG B 1 13 ? -14.422 7.719 15.234 1 32.78 13 ARG B CA 1
ATOM 791 C C . ARG B 1 13 ? -13.336 8.703 15.648 1 32.78 13 ARG B C 1
ATOM 793 O O . ARG B 1 13 ? -12.891 8.703 16.797 1 32.78 13 ARG B O 1
ATOM 800 N N . SER B 1 14 ? -12.539 9.133 14.633 1 33.81 14 SER B N 1
ATOM 801 C CA . SER B 1 14 ? -11.648 10.297 14.617 1 33.81 14 SER B CA 1
ATOM 802 C C . SER B 1 14 ? -12.398 11.57 14.992 1 33.81 14 SER B C 1
ATOM 804 O O . SER B 1 14 ? -13.453 11.867 14.422 1 33.81 14 SER B O 1
ATOM 806 N N . ARG B 1 15 ? -12.508 12.039 16.25 1 32.72 15 ARG B N 1
ATOM 807 C CA . ARG B 1 15 ? -13.062 13.25 16.844 1 32.72 15 ARG B CA 1
ATOM 808 C C . ARG B 1 15 ? -12.508 14.492 16.156 1 32.72 15 ARG B C 1
ATOM 810 O O . ARG B 1 15 ? -11.32 14.805 16.281 1 32.72 15 ARG B O 1
ATOM 817 N N . SER B 1 16 ? -12.922 14.75 14.883 1 33.06 16 SER B N 1
ATOM 818 C CA . SER B 1 16 ? -12.5 16.062 14.398 1 33.06 16 SER B CA 1
ATOM 819 C C . SER B 1 16 ? -13.016 17.172 15.297 1 33.06 16 SER B C 1
ATOM 821 O O . SER B 1 16 ? -14.227 17.297 15.508 1 33.06 16 SER B O 1
ATOM 823 N N . LEU B 1 17 ? -12.523 17.531 16.438 1 33.56 17 LEU B N 1
ATOM 824 C CA . LEU B 1 17 ? -12.82 18.688 17.281 1 33.56 17 LEU B CA 1
ATOM 825 C C . LEU B 1 17 ? -12.688 19.984 16.5 1 33.56 17 LEU B C 1
ATOM 827 O O . LEU B 1 17 ? -11.609 20.297 16 1 33.56 17 LEU B O 1
ATOM 831 N N . SER B 1 18 ? -13.633 20.453 15.602 1 37.75 18 SER B N 1
ATOM 832 C CA . SER B 1 18 ? -13.609 21.797 15.016 1 37.75 18 SER B CA 1
ATOM 833 C C . SER B 1 18 ? -13.602 22.859 16.109 1 37.75 18 SER B C 1
ATOM 835 O O . SER B 1 18 ? -14.492 22.906 16.953 1 37.75 18 SER B O 1
ATOM 837 N N . PRO B 1 19 ? -12.531 23.578 16.5 1 39.06 19 PRO B N 1
ATOM 838 C CA . PRO B 1 19 ? -12.492 24.609 17.531 1 39.06 19 PRO B CA 1
ATOM 839 C C . PRO B 1 19 ? -13.453 25.766 17.25 1 39.06 19 PRO B C 1
ATOM 841 O O . PRO B 1 19 ? -13.805 26 16.078 1 39.06 19 PRO B O 1
ATOM 844 N N . VAL B 1 20 ? -14.281 26.453 18.281 1 43.22 20 VAL B N 1
ATOM 845 C CA . VAL B 1 20 ? -14.961 27.641 18.781 1 43.22 20 VAL B CA 1
ATOM 846 C C . VAL B 1 20 ? -14.141 28.891 18.438 1 43.22 20 VAL B C 1
ATOM 848 O O . VAL B 1 20 ? -12.922 28.891 18.609 1 43.22 20 VAL B O 1
ATOM 851 N N . SER B 1 21 ? -14.625 29.859 17.609 1 44 21 SER B N 1
ATOM 852 C CA . SER B 1 21 ? -14.297 31.219 17.203 1 44 21 SER B CA 1
ATOM 853 C C . SER B 1 21 ? -13.695 32.031 18.344 1 44 21 SER B C 1
ATOM 855 O O . SER B 1 21 ? -13.531 33.25 18.25 1 44 21 SER B O 1
ATOM 857 N N . SER B 1 22 ? -13.594 31.5 19.656 1 46.06 22 SER B N 1
ATOM 858 C CA . SER B 1 22 ? -13.219 32.438 20.703 1 46.06 22 SER B CA 1
ATOM 859 C C . SER B 1 22 ? -11.93 33.188 20.344 1 46.06 22 SER B C 1
ATOM 861 O O . SER B 1 22 ? -11.141 32.719 19.531 1 46.06 22 SER B O 1
ATOM 863 N N . VAL B 1 23 ? -11.688 34.375 20.844 1 48.47 23 VAL B N 1
ATOM 864 C CA . VAL B 1 23 ? -10.492 35.188 21.031 1 48.47 23 VAL B CA 1
ATOM 865 C C . VAL B 1 23 ? -9.297 34.281 21.359 1 48.47 23 VAL B C 1
ATOM 867 O O . VAL B 1 23 ? -9.102 33.906 22.516 1 48.47 23 VAL B O 1
ATOM 870 N N . GLU B 1 24 ? -9.148 33.219 20.578 1 54.03 24 GLU B N 1
ATOM 871 C CA . GLU B 1 24 ? -8.031 32.312 20.844 1 54.03 24 GLU B CA 1
ATOM 872 C C . GLU B 1 24 ? -6.746 33.094 21.109 1 54.03 24 GLU B C 1
ATOM 874 O O . GLU B 1 24 ? -6.281 33.844 20.266 1 54.03 24 GLU B O 1
ATOM 879 N N . SER B 1 25 ? -6.547 33.406 22.328 1 63.94 25 SER B N 1
ATOM 880 C CA . SER B 1 25 ? -5.281 33.969 22.766 1 63.94 25 SER B CA 1
ATOM 881 C C . SER B 1 25 ? -4.113 33.438 21.953 1 63.94 25 SER B C 1
ATOM 883 O O . SER B 1 25 ? -4.215 32.344 21.359 1 63.94 25 SER B O 1
ATOM 885 N N . GLY B 1 26 ? -3.154 34.281 21.594 1 64.75 26 GLY B N 1
ATOM 886 C CA . GLY B 1 26 ? -1.898 33.938 20.953 1 64.75 26 GLY B CA 1
ATOM 887 C C . GLY B 1 26 ? -1.457 32.5 21.266 1 64.75 26 GLY B C 1
ATOM 888 O O . GLY B 1 26 ? -0.991 31.797 20.375 1 64.75 26 GLY B O 1
ATOM 889 N N . ARG B 1 27 ? -1.854 32.062 22.578 1 75.06 27 ARG B N 1
ATOM 890 C CA . ARG B 1 27 ? -1.438 30.75 23.016 1 75.06 27 ARG B CA 1
ATOM 891 C C . ARG B 1 27 ? -2.25 29.656 22.312 1 75.06 27 ARG B C 1
ATOM 893 O O . ARG B 1 27 ? -1.716 28.609 21.953 1 75.06 27 ARG B O 1
ATOM 900 N N . GLY B 1 28 ? -3.453 30.125 22 1 80.12 28 GLY B N 1
ATOM 901 C CA . GLY B 1 28 ? -4.324 29.156 21.344 1 80.12 28 GLY B CA 1
ATOM 902 C C . GLY B 1 28 ? -3.949 28.906 19.906 1 80.12 28 GLY B C 1
ATOM 903 O O . GLY B 1 28 ? -3.939 27.766 19.453 1 80.12 28 GLY B O 1
ATOM 904 N N . VAL B 1 29 ? -3.516 29.969 19.344 1 84.25 29 VAL B N 1
ATOM 905 C CA . VAL B 1 29 ? -3.158 29.891 17.938 1 84.25 29 VAL B CA 1
ATOM 906 C C . VAL B 1 29 ? -1.841 29.141 17.781 1 84.25 29 VAL B C 1
ATOM 908 O O . VAL B 1 29 ? -1.699 28.312 16.875 1 84.25 29 VAL B O 1
ATOM 911 N N . GLU B 1 30 ? -0.987 29.406 18.578 1 85 30 GLU B N 1
ATOM 912 C CA . GLU B 1 30 ? 0.296 28.719 18.562 1 85 30 GLU B CA 1
ATOM 913 C C . GLU B 1 30 ? 0.12 27.219 18.844 1 85 30 GLU B C 1
ATOM 915 O O . GLU B 1 30 ? 0.81 26.391 18.25 1 85 30 GLU B O 1
ATOM 920 N N . LYS B 1 31 ? -0.765 26.969 19.734 1 90.12 31 LYS B N 1
ATOM 921 C CA . LYS B 1 31 ? -1.048 25.562 20.031 1 90.12 31 LYS B CA 1
ATOM 922 C C . LYS B 1 31 ? -1.678 24.859 18.828 1 90.12 31 LYS B C 1
AT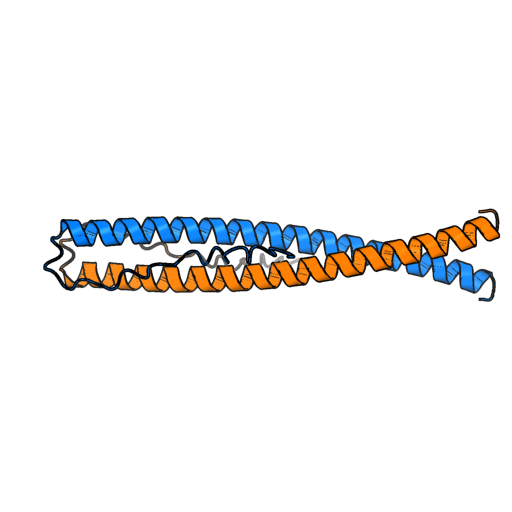OM 924 O O . LYS B 1 31 ? -1.371 23.703 18.547 1 90.12 31 LYS B O 1
ATOM 929 N N . ARG B 1 32 ? -2.572 25.625 18.172 1 92 32 ARG B N 1
ATOM 930 C CA . ARG B 1 32 ? -3.217 25.047 17 1 92 32 ARG B CA 1
ATOM 931 C C . ARG B 1 32 ? -2.195 24.75 15.906 1 92 32 ARG B C 1
ATOM 933 O O . ARG B 1 32 ? -2.266 23.703 15.258 1 92 32 ARG B O 1
ATOM 940 N N . ILE B 1 33 ? -1.23 25.547 15.664 1 92.69 33 ILE B N 1
ATOM 941 C CA . ILE B 1 33 ? -0.169 25.359 14.68 1 92.69 33 ILE B CA 1
ATOM 942 C C . ILE B 1 33 ? 0.654 24.125 15.047 1 92.69 33 ILE B C 1
ATOM 944 O O . ILE B 1 33 ? 0.936 23.281 14.188 1 92.69 33 ILE B O 1
ATOM 948 N N . HIS B 1 34 ? 0.979 24.062 16.391 1 93.12 34 HIS B N 1
ATOM 949 C CA . HIS B 1 34 ? 1.771 22.922 16.859 1 93.12 34 HIS B CA 1
ATOM 950 C C . HIS B 1 34 ? 1.033 21.609 16.641 1 93.12 34 HIS B C 1
ATOM 952 O O . HIS B 1 34 ? 1.628 20.625 16.203 1 93.12 34 HIS B O 1
ATOM 958 N N . ASP B 1 35 ? -0.24 21.547 16.875 1 95.19 35 ASP B N 1
ATOM 959 C CA . ASP B 1 35 ? -1.046 20.344 16.703 1 95.19 35 ASP B CA 1
ATOM 960 C C . ASP B 1 35 ? -1.107 19.938 15.234 1 95.19 35 ASP B C 1
ATOM 962 O O . ASP B 1 35 ? -0.987 18.766 14.906 1 95.19 35 ASP B O 1
ATOM 966 N N . LEU B 1 36 ? -1.275 20.859 14.367 1 96.94 36 LEU B N 1
ATOM 967 C CA . LEU B 1 36 ? -1.361 20.594 12.938 1 96.94 36 LEU B CA 1
ATOM 968 C C . LEU B 1 36 ? -0.033 20.062 12.398 1 96.94 36 LEU B C 1
ATOM 970 O O . LEU B 1 36 ? -0.011 19.156 11.57 1 96.94 36 LEU B O 1
ATOM 974 N N . GLU B 1 37 ? 1.053 20.609 12.898 1 96.88 37 GLU B N 1
ATOM 975 C CA . GLU B 1 37 ? 2.375 20.156 12.477 1 96.88 37 GLU B CA 1
ATOM 976 C C . GLU B 1 37 ? 2.635 18.719 12.922 1 96.88 37 GLU B C 1
ATOM 978 O O . GLU B 1 37 ? 3.221 17.938 12.172 1 96.88 37 GLU B O 1
ATOM 983 N N . GLU B 1 38 ? 2.18 18.406 14.117 1 97.75 38 GLU B N 1
ATOM 984 C CA . GLU B 1 38 ? 2.336 17.047 14.609 1 97.75 38 GLU B CA 1
ATOM 985 C C . GLU B 1 38 ? 1.486 16.062 13.812 1 97.75 38 GLU B C 1
ATOM 987 O O . GLU B 1 38 ? 1.954 14.992 13.445 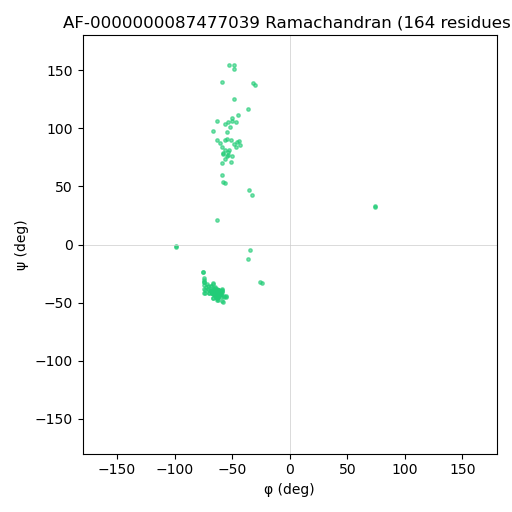1 97.75 38 GLU B O 1
ATOM 992 N N . LEU B 1 39 ? 0.266 16.453 13.492 1 98 39 LEU B N 1
ATOM 993 C CA . LEU B 1 39 ? -0.609 15.602 12.695 1 98 39 LEU B CA 1
ATOM 994 C C . LEU B 1 39 ? -0.047 15.406 11.289 1 98 39 LEU B C 1
ATOM 996 O O . LEU B 1 39 ? -0.109 14.305 10.742 1 98 39 LEU B O 1
ATOM 1000 N N . LEU B 1 40 ? 0.461 16.422 10.766 1 98.25 40 LEU B N 1
ATOM 1001 C CA . LEU B 1 40 ? 1.057 16.344 9.438 1 98.25 40 LEU B CA 1
ATOM 1002 C C . LEU B 1 40 ? 2.24 15.375 9.422 1 98.25 40 LEU B C 1
ATOM 1004 O O . LEU B 1 40 ? 2.391 14.586 8.492 1 98.25 40 LEU B O 1
ATOM 1008 N N . ARG B 1 41 ? 3.061 15.438 10.438 1 98.12 41 ARG B N 1
ATOM 1009 C CA . ARG B 1 41 ? 4.184 14.516 10.57 1 98.12 41 ARG B CA 1
ATOM 1010 C C . ARG B 1 41 ? 3.695 13.07 10.648 1 98.12 41 ARG B C 1
ATOM 1012 O O . ARG B 1 41 ? 4.215 12.195 9.953 1 98.12 41 ARG B O 1
ATOM 1019 N N . LEU B 1 42 ? 2.686 12.852 11.383 1 98.5 42 LEU B N 1
ATOM 1020 C CA . LEU B 1 42 ? 2.137 11.508 11.547 1 98.5 42 LEU B CA 1
ATOM 1021 C C . LEU B 1 42 ? 1.578 10.984 10.227 1 98.5 42 LEU B C 1
ATOM 1023 O O . LEU B 1 42 ? 1.84 9.844 9.844 1 98.5 42 LEU B O 1
ATOM 1027 N N . LYS B 1 43 ? 0.939 11.836 9.508 1 98.38 43 LYS B N 1
ATOM 1028 C CA . LYS B 1 43 ? 0.364 11.438 8.227 1 98.38 43 LYS B CA 1
ATOM 1029 C C . LYS B 1 43 ? 1.453 11.195 7.188 1 98.38 43 LYS B C 1
ATOM 1031 O O . LYS B 1 43 ? 1.323 10.32 6.336 1 98.38 43 LYS B O 1
ATOM 1036 N N . THR B 1 44 ? 2.449 11.93 7.242 1 98.19 44 THR B N 1
ATOM 1037 C CA . THR B 1 44 ? 3.58 11.742 6.34 1 98.19 44 THR B CA 1
ATOM 1038 C C . THR B 1 44 ? 4.285 10.422 6.629 1 98.19 44 THR B C 1
ATOM 1040 O O . THR B 1 44 ? 4.617 9.672 5.703 1 98.19 44 THR B O 1
ATOM 1043 N N . ASP B 1 45 ? 4.457 10.102 7.871 1 98.06 45 ASP B N 1
ATOM 1044 C CA . ASP B 1 45 ? 5.066 8.828 8.258 1 98.06 45 ASP B CA 1
ATOM 1045 C C . ASP B 1 45 ? 4.199 7.648 7.836 1 98.06 45 ASP B C 1
ATOM 1047 O O . ASP B 1 45 ? 4.711 6.637 7.352 1 98.06 45 ASP B O 1
ATOM 1051 N N . GLU B 1 46 ? 2.951 7.707 8 1 98.44 46 GLU B N 1
ATOM 1052 C CA . GLU B 1 46 ? 2.014 6.664 7.59 1 98.44 46 GLU B CA 1
ATOM 1053 C C . GLU B 1 46 ? 2.051 6.449 6.082 1 98.44 46 GLU B C 1
ATOM 1055 O O . GLU B 1 46 ? 2.043 5.309 5.609 1 98.44 46 GLU B O 1
ATOM 1060 N N . ASN B 1 47 ? 2.064 7.582 5.402 1 98.12 47 ASN B N 1
ATOM 1061 C CA . ASN B 1 47 ? 2.178 7.5 3.949 1 98.12 47 ASN B CA 1
ATOM 1062 C C . ASN B 1 47 ? 3.43 6.738 3.525 1 98.12 47 ASN B C 1
ATOM 1064 O O . ASN B 1 47 ? 3.375 5.891 2.633 1 98.12 47 ASN B O 1
ATOM 1068 N N . GLU B 1 48 ? 4.5 7.055 4.18 1 98.38 48 GLU B N 1
ATOM 1069 C CA . GLU B 1 48 ? 5.754 6.387 3.838 1 98.38 48 GLU B CA 1
ATOM 1070 C C . GLU B 1 48 ? 5.688 4.895 4.145 1 98.38 48 GLU B C 1
ATOM 1072 O O . GLU B 1 48 ? 6.152 4.074 3.352 1 98.38 48 GLU B O 1
ATOM 1077 N N . GLU B 1 49 ? 5.105 4.57 5.246 1 98.44 49 GLU B N 1
ATOM 1078 C CA . GLU B 1 49 ? 4.949 3.168 5.617 1 98.44 49 GLU B CA 1
ATOM 1079 C C . GLU B 1 49 ? 4.051 2.43 4.625 1 98.44 49 GLU B C 1
ATOM 1081 O O . GLU B 1 49 ? 4.352 1.303 4.227 1 98.44 49 GLU B O 1
ATOM 1086 N N . LEU B 1 50 ? 3.057 3.045 4.18 1 98.62 50 LEU B N 1
ATOM 1087 C CA . LEU B 1 50 ? 2.123 2.441 3.234 1 98.62 50 LEU B CA 1
ATOM 1088 C C . LEU B 1 50 ? 2.768 2.277 1.863 1 98.62 50 LEU B C 1
ATOM 1090 O O . LEU B 1 50 ? 2.543 1.274 1.183 1 98.62 50 LEU B O 1
ATOM 1094 N N . ARG B 1 51 ? 3.521 3.244 1.52 1 98.69 51 ARG B N 1
ATOM 1095 C CA . ARG B 1 51 ? 4.254 3.141 0.262 1 98.69 51 ARG B CA 1
ATOM 1096 C C . ARG B 1 51 ? 5.207 1.949 0.28 1 98.69 51 ARG B C 1
ATOM 1098 O O . ARG B 1 51 ? 5.281 1.191 -0.69 1 98.69 51 ARG B O 1
ATOM 1105 N N . ARG B 1 52 ? 5.895 1.755 1.403 1 98.44 52 ARG B N 1
ATOM 1106 C CA . ARG B 1 52 ? 6.812 0.629 1.536 1 98.44 52 ARG B CA 1
ATOM 1107 C C . ARG B 1 52 ? 6.059 -0.697 1.505 1 98.44 52 ARG B C 1
ATOM 1109 O O . ARG B 1 52 ? 6.496 -1.649 0.854 1 98.44 52 ARG B O 1
ATOM 1116 N N . ALA B 1 53 ? 5 -0.727 2.166 1 98.38 53 ALA B N 1
ATOM 1117 C CA . ALA B 1 53 ? 4.195 -1.944 2.186 1 98.38 53 ALA B CA 1
ATOM 1118 C C . ALA B 1 53 ? 3.652 -2.268 0.796 1 98.38 53 ALA B C 1
ATOM 1120 O O . ALA B 1 53 ? 3.658 -3.426 0.375 1 98.38 53 ALA B O 1
ATOM 1121 N N . HIS B 1 54 ? 3.234 -1.196 0.174 1 98.75 54 HIS B N 1
ATOM 1122 C CA . HIS B 1 54 ? 2.73 -1.352 -1.186 1 98.75 54 HIS B CA 1
ATOM 1123 C C . HIS B 1 54 ? 3.818 -1.869 -2.121 1 98.75 54 HIS B C 1
ATOM 1125 O O . HIS B 1 54 ? 3.562 -2.744 -2.953 1 98.75 54 HIS B O 1
ATOM 1131 N N . GLU B 1 55 ? 4.945 -1.345 -1.995 1 98.44 55 GLU B N 1
ATOM 1132 C CA . GLU B 1 55 ? 6.062 -1.779 -2.822 1 98.44 55 GLU B CA 1
ATOM 1133 C C . GLU B 1 55 ? 6.406 -3.244 -2.562 1 98.44 55 GLU B C 1
ATOM 1135 O O . GLU B 1 55 ? 6.676 -4 -3.498 1 98.44 55 GLU B O 1
ATOM 1140 N N . LYS B 1 56 ? 6.484 -3.672 -1.361 1 98.44 56 LYS B N 1
ATOM 1141 C CA . LYS B 1 56 ? 6.762 -5.059 -1.005 1 98.44 56 LYS B CA 1
ATOM 1142 C C . LYS B 1 56 ? 5.719 -6 -1.602 1 98.44 56 LYS B C 1
ATOM 1144 O O . LYS B 1 56 ? 6.059 -7.082 -2.088 1 98.44 56 LYS B O 1
ATOM 1149 N N . ARG B 1 57 ? 4.574 -5.543 -1.569 1 98.62 57 ARG B N 1
ATOM 1150 C CA . ARG B 1 57 ? 3.502 -6.359 -2.127 1 98.62 57 ARG B CA 1
ATOM 1151 C C . ARG B 1 57 ? 3.615 -6.449 -3.646 1 98.62 57 ARG B C 1
ATOM 1153 O O . ARG B 1 57 ? 3.367 -7.508 -4.23 1 98.62 57 ARG B O 1
ATOM 1160 N N . HIS B 1 58 ? 3.928 -5.328 -4.25 1 98.69 58 HIS B N 1
ATOM 1161 C CA . HIS B 1 58 ? 4.129 -5.293 -5.691 1 98.69 58 HIS B CA 1
ATOM 1162 C C . HIS B 1 58 ? 5.246 -6.246 -6.117 1 98.69 58 HIS B C 1
ATOM 1164 O O . HIS B 1 58 ? 5.102 -6.98 -7.094 1 98.69 58 HIS B O 1
ATOM 1170 N N . GLU B 1 59 ? 6.277 -6.297 -5.371 1 98.62 59 GLU B N 1
ATOM 1171 C CA . GLU B 1 59 ? 7.398 -7.188 -5.66 1 98.62 59 GLU B CA 1
ATOM 1172 C C . GLU B 1 59 ? 6.992 -8.648 -5.504 1 98.62 59 GLU B C 1
ATOM 1174 O O . GLU B 1 59 ? 7.355 -9.492 -6.328 1 98.62 59 GLU B O 1
ATOM 1179 N N . ARG B 1 60 ? 6.34 -8.914 -4.461 1 98.81 60 ARG B N 1
ATOM 1180 C CA . ARG B 1 60 ? 5.859 -10.273 -4.234 1 98.81 60 ARG B CA 1
ATOM 1181 C C . ARG B 1 60 ? 4.914 -10.711 -5.344 1 98.81 60 ARG B C 1
ATOM 1183 O O . ARG B 1 60 ? 4.977 -11.852 -5.805 1 98.81 60 ARG B O 1
ATOM 1190 N N . LEU B 1 61 ? 4.105 -9.883 -5.781 1 98.81 61 LEU B 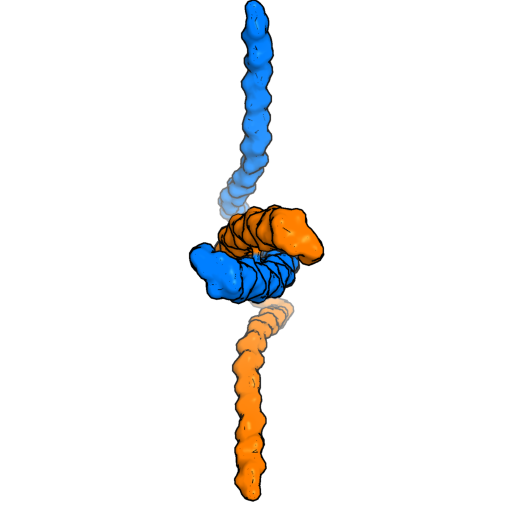N 1
ATOM 1191 C CA . LEU B 1 61 ? 3.182 -10.18 -6.867 1 98.81 61 LEU B CA 1
ATOM 1192 C C . LEU B 1 61 ? 3.938 -10.5 -8.156 1 98.81 61 LEU B C 1
ATOM 1194 O O . LEU B 1 61 ? 3.602 -11.461 -8.852 1 98.81 61 LEU B O 1
ATOM 1198 N N . ARG B 1 62 ? 4.895 -9.641 -8.461 1 98.69 62 ARG B N 1
ATOM 1199 C CA . ARG B 1 62 ? 5.711 -9.883 -9.641 1 98.69 62 ARG B CA 1
ATOM 1200 C C . ARG B 1 62 ? 6.355 -11.266 -9.594 1 98.69 62 ARG B C 1
ATOM 1202 O O . ARG B 1 62 ? 6.34 -12 -10.578 1 98.69 62 ARG B O 1
ATOM 1209 N N . LEU B 1 63 ? 6.887 -11.586 -8.461 1 98.81 63 LEU B N 1
ATOM 1210 C CA . LEU B 1 63 ? 7.539 -12.883 -8.289 1 98.81 63 LEU B CA 1
ATOM 1211 C C . LEU B 1 63 ? 6.543 -14.023 -8.469 1 98.81 63 LEU B C 1
ATOM 1213 O O . LEU B 1 63 ? 6.812 -14.977 -9.211 1 98.81 63 LEU B O 1
ATOM 1217 N N . VAL B 1 64 ? 5.461 -13.898 -7.895 1 98.75 64 VAL B N 1
ATOM 1218 C CA . VAL B 1 64 ? 4.469 -14.961 -7.961 1 98.75 64 VAL B CA 1
ATOM 1219 C C . VAL B 1 64 ? 3.924 -15.078 -9.383 1 98.75 64 VAL B C 1
ATOM 1221 O O . VAL B 1 64 ? 3.668 -16.188 -9.867 1 98.75 64 VAL B O 1
ATOM 1224 N N . GLN B 1 65 ? 3.725 -14.016 -9.984 1 98.69 65 GLN B N 1
ATOM 1225 C CA . GLN B 1 65 ? 3.287 -14.023 -11.375 1 98.69 65 GLN B CA 1
ATOM 1226 C C . GLN B 1 65 ? 4.293 -14.734 -12.266 1 98.69 65 GLN B C 1
ATOM 1228 O O . GLN B 1 65 ? 3.914 -15.539 -13.125 1 98.69 65 GLN B O 1
ATOM 1233 N N . THR B 1 66 ? 5.523 -14.508 -12.07 1 98.81 66 THR B N 1
ATOM 1234 C CA . THR B 1 66 ? 6.578 -15.164 -12.836 1 98.81 66 THR B CA 1
ATOM 1235 C C . THR B 1 66 ? 6.574 -16.672 -12.578 1 98.81 66 THR B C 1
ATOM 1237 O O . THR B 1 66 ? 6.695 -17.469 -13.516 1 98.81 66 THR B O 1
ATOM 1240 N N . ASN B 1 67 ? 6.461 -17.031 -11.336 1 98.56 67 ASN B N 1
ATOM 1241 C CA . ASN B 1 67 ? 6.422 -18.453 -10.984 1 98.56 67 ASN B CA 1
ATOM 1242 C C . ASN B 1 67 ? 5.199 -19.141 -11.578 1 98.56 67 ASN B C 1
ATOM 1244 O O . ASN B 1 67 ? 5.289 -20.281 -12.039 1 98.56 67 ASN B O 1
ATOM 1248 N N . TYR B 1 68 ? 4.152 -18.531 -11.523 1 98.69 68 TYR B N 1
ATOM 1249 C CA . TYR B 1 68 ? 2.914 -19.047 -12.094 1 98.69 68 TYR B CA 1
ATOM 1250 C C . TYR B 1 68 ? 3.07 -19.328 -13.586 1 98.69 68 TYR B C 1
ATOM 1252 O O . TYR B 1 68 ? 2.682 -20.391 -14.07 1 98.69 68 TYR B O 1
ATOM 1260 N N . ARG B 1 69 ? 3.605 -18.359 -14.305 1 98.38 69 ARG B N 1
ATOM 1261 C CA . ARG B 1 69 ? 3.834 -18.516 -15.742 1 98.38 69 ARG B CA 1
ATOM 1262 C C . ARG B 1 69 ? 4.793 -19.672 -16.016 1 98.38 69 ARG B C 1
ATOM 1264 O O . ARG B 1 69 ? 4.59 -20.438 -16.953 1 98.38 69 ARG B O 1
ATOM 1271 N N . ALA B 1 70 ? 5.801 -19.797 -15.211 1 98.19 70 ALA B N 1
ATOM 1272 C CA . ALA B 1 70 ? 6.773 -20.875 -15.383 1 98.19 70 ALA B CA 1
ATOM 1273 C C . ALA B 1 70 ? 6.117 -22.25 -15.203 1 98.19 70 ALA B C 1
ATOM 1275 O O . ALA B 1 70 ? 6.348 -23.156 -16 1 98.19 70 ALA B O 1
ATOM 1276 N N . VAL B 1 71 ? 5.238 -22.391 -14.242 1 97.88 71 VAL B N 1
ATOM 1277 C CA . VAL B 1 71 ? 4.582 -23.672 -13.977 1 97.88 71 VAL B CA 1
ATOM 1278 C C . VAL B 1 71 ? 3.533 -23.953 -15.047 1 97.88 71 VAL B C 1
ATOM 1280 O O . VAL B 1 71 ? 3.34 -25.094 -15.453 1 97.88 71 VAL B O 1
ATOM 1283 N N . LYS B 1 72 ? 2.98 -22.984 -15.508 1 97 72 LYS B N 1
ATOM 1284 C CA . LYS B 1 72 ? 2.023 -23.125 -16.594 1 97 72 LYS B CA 1
ATOM 1285 C C . LYS B 1 72 ? 2.711 -23.625 -17.875 1 97 72 LYS B C 1
ATOM 1287 O O . LYS B 1 72 ? 2.186 -24.484 -18.578 1 97 72 LYS B O 1
ATOM 1292 N N . ASP B 1 73 ? 3.826 -23.094 -18.094 1 97 73 ASP B N 1
ATOM 1293 C CA . ASP B 1 73 ? 4.605 -23.516 -19.25 1 97 73 ASP B CA 1
ATOM 1294 C C . ASP B 1 73 ? 5.066 -24.969 -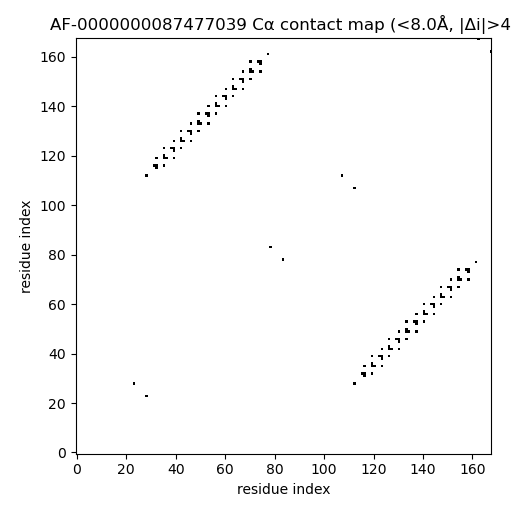19.109 1 97 73 ASP B C 1
ATOM 1296 O O . ASP B 1 73 ? 5.047 -25.734 -20.062 1 97 73 ASP B O 1
ATOM 1300 N N . GLN B 1 74 ? 5.441 -25.312 -17.906 1 96.25 74 GLN B N 1
ATOM 1301 C CA . GLN B 1 74 ? 5.82 -26.688 -17.609 1 96.25 74 GLN B CA 1
ATOM 1302 C C . GLN B 1 74 ? 4.645 -27.641 -17.828 1 96.25 74 GLN B C 1
ATOM 1304 O O . GLN B 1 74 ? 4.805 -28.719 -18.391 1 96.25 74 GLN B O 1
ATOM 1309 N N . LEU B 1 75 ? 3.496 -27.188 -17.453 1 94.44 75 LEU B N 1
ATOM 1310 C CA . LEU B 1 75 ? 2.285 -27.984 -17.625 1 94.44 75 LEU B CA 1
ATOM 1311 C C . LEU B 1 75 ? 1.939 -28.141 -19.094 1 94.44 75 LEU B C 1
ATOM 1313 O O . LEU B 1 75 ? 1.565 -29.234 -19.547 1 94.44 75 LEU B O 1
ATOM 1317 N N . ARG B 1 76 ? 2.105 -27.094 -19.844 1 93.44 76 ARG B N 1
ATOM 1318 C CA . ARG B 1 76 ? 1.835 -27.125 -21.281 1 93.44 76 ARG B CA 1
ATOM 1319 C C . ARG B 1 76 ? 2.801 -28.062 -22 1 93.44 76 ARG B C 1
ATOM 1321 O O . ARG B 1 76 ? 2.398 -28.812 -22.906 1 93.44 76 ARG B O 1
ATOM 1328 N N . GLU B 1 77 ? 3.988 -28.125 -21.609 1 92.44 77 GLU B N 1
ATOM 1329 C CA . GLU B 1 77 ? 5.008 -28.969 -22.219 1 92.44 77 GLU B CA 1
ATOM 1330 C C . GLU B 1 77 ? 4.715 -30.453 -21.984 1 92.44 77 GLU B C 1
ATOM 1332 O O . GLU B 1 77 ? 4.848 -31.266 -22.891 1 92.44 77 GLU B O 1
ATOM 1337 N N . VAL B 1 78 ? 4.195 -30.719 -20.844 1 87.44 78 VAL B N 1
ATOM 1338 C CA . VAL B 1 78 ? 3.871 -32.094 -20.5 1 87.44 78 VAL B CA 1
ATOM 1339 C C . VAL B 1 78 ? 2.627 -32.531 -21.266 1 87.44 78 VAL B C 1
ATOM 1341 O O . VAL B 1 78 ? 2.562 -33.656 -21.766 1 87.44 78 VAL B O 1
ATOM 1344 N N . GLU B 1 79 ? 1.714 -31.562 -21.359 1 85.38 79 GLU B N 1
ATOM 1345 C CA . GLU B 1 79 ? 0.492 -31.875 -22.109 1 85.38 79 GLU B CA 1
ATOM 1346 C C . GLU B 1 79 ? 0.78 -32.062 -23.594 1 85.38 79 GLU B C 1
ATOM 1348 O O . GLU B 1 79 ? 0.216 -32.938 -24.219 1 85.38 79 GLU B O 1
ATOM 1353 N N . ASP B 1 80 ? 1.617 -31.234 -24.109 1 86.31 80 ASP B N 1
ATOM 1354 C CA . ASP B 1 80 ? 1.979 -31.328 -25.516 1 86.31 80 ASP B CA 1
ATOM 1355 C C . ASP B 1 80 ? 2.756 -32.625 -25.797 1 86.31 80 ASP B C 1
ATOM 1357 O O . ASP B 1 80 ? 2.602 -33.219 -26.875 1 86.31 80 ASP B O 1
ATOM 1361 N N . THR B 1 81 ? 3.518 -33.031 -24.859 1 84.69 81 THR B N 1
ATOM 1362 C CA . THR B 1 81 ? 4.301 -34.25 -25.016 1 84.69 81 THR B CA 1
ATOM 1363 C C . THR B 1 81 ? 3.412 -35.469 -24.875 1 84.69 81 THR B C 1
ATOM 1365 O O . THR B 1 81 ? 3.703 -36.531 -25.453 1 84.69 81 THR B O 1
ATOM 1368 N N . GLN B 1 82 ? 2.295 -35.25 -24.172 1 79.56 82 GLN B N 1
ATOM 1369 C CA . GLN B 1 82 ? 1.402 -36.375 -23.938 1 79.56 82 GLN B CA 1
ATOM 1370 C C . GLN B 1 82 ? 0.237 -36.375 -24.922 1 79.56 82 GLN B C 1
ATOM 1372 O O . GLN B 1 82 ? -0.538 -37.344 -24.969 1 79.56 82 GLN B O 1
ATOM 1377 N N . GLY B 1 83 ? 0.266 -35.312 -25.766 1 71.31 83 GLY B N 1
ATOM 1378 C CA . GLY B 1 83 ? -0.824 -35.219 -26.719 1 71.31 83 GLY B CA 1
ATOM 1379 C C . GLY B 1 83 ? -2.131 -34.781 -26.094 1 71.31 83 GLY B C 1
ATOM 1380 O O . GLY B 1 83 ? -3.205 -35.219 -26.5 1 71.31 83 GLY B O 1
ATOM 1381 N N . LEU B 1 84 ? -2.059 -33.906 -25.031 1 60.06 84 LEU B N 1
ATOM 1382 C CA . LEU B 1 84 ? -3.262 -33.406 -24.359 1 60.06 84 LEU B CA 1
ATOM 1383 C C . LEU B 1 84 ? -3.555 -31.969 -24.75 1 60.06 84 LEU B C 1
ATOM 1385 O O . LEU B 1 84 ? -2.637 -31.203 -25.062 1 60.06 84 LEU B O 1
#

InterPro domains:
  IPR038810 Centlein [PTHR18957] (7-82)

Organism: NCBI:txid62062

Radius of gyration: 28.13 Å; Cα contacts (8 Å, |Δi|>4): 69; chains: 2; bounding box: 69×81×50 Å

Secondary structure (DSSP, 8-state):
---------------------S---HHHHHHHHHHHHHHHHHHHHHHHHHHHHHHHHHHHHHHHHHHHHHHHHHHHHHHHHHT-/---------------------S---HHHHHHHHHHHHHHHHHHHHHHHHHHHHHHHHHHHHHHHHHHHHHHHHHHHHHHHHHT-